Protein AF-A0A2V9N6K6-F1 (afdb_monomer)

Foldseek 3Di:
DDDDDDDPVVDDDDDDDDDDPPDDLLDPVCQLVVQVVLQVVLVVDPVSVVLVVVQCVQLVQAAQQPRDHDDPVQHWTKDFLQGVSNVGDPHSQRIHIHGPVSRVCCSVVVDHGHRPPDD

Nearest PDB structures (foldseek):
  6ghc-assembly1_A  TM=5.327E-01  e=1.918E-03  Escherichia coli K-12
  4h9d-assembly1_A  TM=5.817E-01  e=4.843E-03  Geobacter metallireducens GS-15
  4h9d-assembly1_B  TM=6.199E-01  e=2.704E-02  Geobacter metallireducens GS-15
  5x42-assembly1_A  TM=6.682E-01  e=2.102E-01  Legionella pneumophila
  4zt0-assembly2_C  TM=5.158E-01  e=8.429E-01  Streptococcus pyogenes

pLDDT: mean 92.84, std 6.92, range [49.75, 98.44]

Mean predicted aligned error: 4.77 Å

Structure (mmCIF, N/CA/C/O backbone):
data_AF-A0A2V9N6K6-F1
#
_entry.id   AF-A0A2V9N6K6-F1
#
loop_
_atom_site.group_PDB
_atom_site.id
_atom_site.type_symbol
_atom_site.label_atom_id
_atom_site.label_alt_id
_atom_site.label_comp_id
_atom_site.label_asym_id
_atom_site.label_entity_id
_atom_site.label_seq_id
_atom_site.pdbx_PDB_ins_code
_atom_site.Cartn_x
_atom_site.Cartn_y
_atom_site.Cartn_z
_atom_site.occupancy
_atom_site.B_iso_or_equiv
_atom_site.auth_seq_id
_atom_site.auth_comp_id
_atom_site.auth_asym_id
_atom_site.auth_atom_id
_atom_site.pdbx_PDB_model_num
ATOM 1 N N . ASN A 1 1 ? -6.056 -24.536 38.538 1.00 62.28 1 ASN A N 1
ATOM 2 C CA . ASN A 1 1 ? -6.255 -23.697 37.336 1.00 62.28 1 ASN A CA 1
ATOM 3 C C . ASN A 1 1 ? -7.672 -23.159 37.300 1.00 62.28 1 ASN A C 1
ATOM 5 O O . ASN A 1 1 ? -8.594 -23.955 37.216 1.00 62.28 1 ASN A O 1
ATOM 9 N N . LYS A 1 2 ? -7.855 -21.836 37.402 1.00 74.19 2 LYS A N 1
ATOM 10 C CA . LYS A 1 2 ? -9.157 -21.192 37.162 1.00 74.19 2 LYS A CA 1
ATOM 11 C C . LYS A 1 2 ? -9.310 -20.948 35.661 1.00 74.19 2 LYS A C 1
ATOM 13 O O . LYS A 1 2 ? -8.413 -20.376 35.051 1.00 74.19 2 LYS A O 1
ATOM 18 N N . VAL A 1 3 ? -10.433 -21.370 35.093 1.00 81.19 3 VAL A N 1
ATOM 19 C CA . VAL A 1 3 ? -10.814 -21.126 33.696 1.00 81.19 3 VAL A CA 1
ATOM 20 C C . VAL A 1 3 ? -12.145 -20.383 33.723 1.00 81.19 3 VAL A C 1
ATOM 22 O O . VAL A 1 3 ? -13.032 -20.749 34.491 1.00 81.19 3 VAL A O 1
ATOM 25 N N . TRP A 1 4 ? -12.270 -19.324 32.927 1.00 86.94 4 TRP A N 1
ATOM 26 C CA . TRP A 1 4 ? -13.479 -18.505 32.848 1.00 86.94 4 TRP A CA 1
ATOM 27 C C . TRP A 1 4 ? -14.194 -18.760 31.524 1.00 86.94 4 TRP A C 1
ATOM 29 O O . TRP A 1 4 ? -13.548 -18.894 30.485 1.00 86.94 4 TRP A O 1
ATOM 39 N N . LEU A 1 5 ? -15.525 -18.805 31.557 1.00 87.62 5 LEU A N 1
ATOM 40 C CA . LEU A 1 5 ? -16.341 -18.888 30.349 1.00 87.6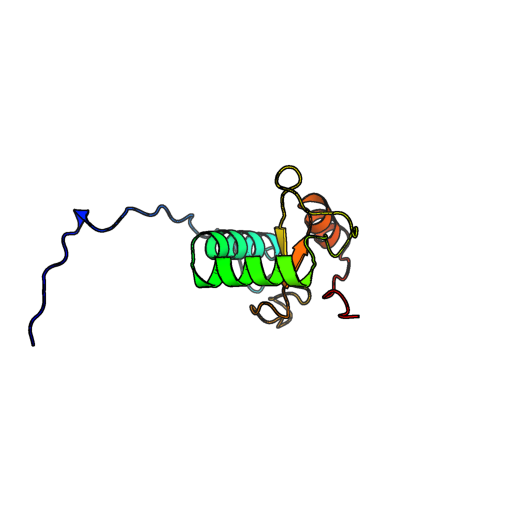2 5 LEU A CA 1
ATOM 41 C C . LEU A 1 5 ? -16.392 -17.513 29.671 1.00 87.62 5 LEU A C 1
ATOM 43 O O . LEU A 1 5 ? -16.720 -16.510 30.305 1.00 87.62 5 LEU A O 1
ATOM 47 N N . HIS A 1 6 ? -16.075 -17.470 28.377 1.00 89.94 6 HIS A N 1
ATOM 48 C CA . HIS A 1 6 ? -16.200 -16.272 27.551 1.00 89.94 6 HIS A CA 1
ATOM 49 C C . HIS A 1 6 ? -17.554 -16.280 26.837 1.00 89.94 6 HIS A C 1
ATOM 51 O O . HIS A 1 6 ? -17.881 -17.226 26.119 1.00 89.94 6 HIS A O 1
ATOM 57 N N . TYR A 1 7 ? -18.347 -15.223 27.007 1.00 93.12 7 TYR A N 1
ATOM 58 C CA . TYR A 1 7 ? -19.636 -15.120 26.332 1.00 93.12 7 TYR A CA 1
ATOM 59 C C . TYR A 1 7 ? -19.452 -14.975 24.820 1.00 93.12 7 TYR A C 1
ATOM 61 O O . TYR A 1 7 ? -18.791 -14.047 24.361 1.00 93.12 7 TYR A O 1
ATOM 69 N N . ALA A 1 8 ? -20.110 -15.833 24.035 1.00 91.44 8 ALA A N 1
ATOM 70 C CA . ALA A 1 8 ? -20.065 -15.757 22.572 1.00 91.44 8 ALA A CA 1
ATOM 71 C C . ALA A 1 8 ? -20.494 -14.374 22.038 1.00 91.44 8 ALA A C 1
ATOM 73 O O . ALA A 1 8 ? -19.883 -13.863 21.106 1.00 91.44 8 ALA A O 1
ATOM 74 N N . LYS A 1 9 ? -21.475 -13.719 22.686 1.00 94.06 9 LYS A N 1
ATOM 75 C CA . LYS A 1 9 ? -21.932 -12.359 22.329 1.00 94.06 9 LYS A CA 1
ATOM 76 C C . LYS A 1 9 ? -20.865 -11.268 22.486 1.00 94.06 9 LYS A C 1
ATOM 78 O O . LYS A 1 9 ? -21.023 -10.195 21.918 1.00 94.06 9 LYS A O 1
ATOM 83 N N . SER A 1 10 ? -19.818 -11.515 23.276 1.00 93.12 10 SER A N 1
ATOM 84 C CA . SER A 1 10 ? -18.722 -10.561 23.483 1.00 93.12 10 SER A CA 1
ATOM 85 C C . SER A 1 10 ? -17.715 -10.573 22.329 1.00 93.12 10 SER A C 1
ATOM 87 O O . SER A 1 10 ? -16.908 -9.654 22.212 1.00 93.12 10 SER A O 1
ATOM 89 N N . THR A 1 11 ? -17.753 -11.588 21.463 1.00 90.56 11 THR A N 1
ATOM 90 C CA . THR A 1 11 ? -16.925 -11.645 20.258 1.00 90.56 11 THR A CA 1
ATOM 91 C C . THR A 1 11 ? -17.606 -10.870 19.137 1.00 90.56 11 THR A C 1
ATOM 93 O O . THR A 1 11 ? -18.706 -11.215 18.707 1.00 90.56 11 THR A O 1
ATOM 96 N N . SER A 1 12 ? -16.948 -9.827 18.632 1.00 91.00 12 SER A N 1
ATOM 97 C CA . SER A 1 12 ? -17.455 -9.086 17.480 1.00 91.00 12 SER A CA 1
ATOM 98 C C . SER A 1 12 ? -17.459 -9.957 16.221 1.00 91.00 12 SER A C 1
ATOM 100 O O . SER A 1 12 ? -16.510 -10.690 15.936 1.00 91.00 12 SER A O 1
ATOM 102 N N . ILE A 1 13 ? -18.539 -9.866 15.444 1.00 90.06 13 ILE A N 1
ATOM 103 C CA . ILE A 1 13 ? -18.653 -10.574 14.168 1.00 90.06 13 ILE A CA 1
ATOM 104 C C . ILE A 1 13 ? -17.808 -9.830 13.134 1.00 90.06 13 ILE A C 1
ATOM 106 O O . ILE A 1 13 ? -18.143 -8.714 12.739 1.00 90.06 13 ILE A O 1
ATOM 110 N N . LYS A 1 14 ? -16.732 -10.465 12.664 1.00 87.44 14 LYS A N 1
ATOM 111 C CA . LYS A 1 14 ? -15.932 -9.984 11.533 1.00 87.44 14 LYS A CA 1
ATOM 112 C C . LYS A 1 14 ? -16.318 -10.740 10.267 1.00 87.44 14 LYS A C 1
ATOM 114 O O . LYS A 1 14 ? -16.385 -11.969 10.258 1.00 87.44 14 LYS A O 1
ATOM 119 N N . ARG A 1 15 ? -16.603 -10.008 9.190 1.00 88.56 15 ARG A N 1
ATOM 120 C CA . ARG A 1 15 ? -16.912 -10.589 7.878 1.00 88.56 15 ARG A CA 1
ATOM 1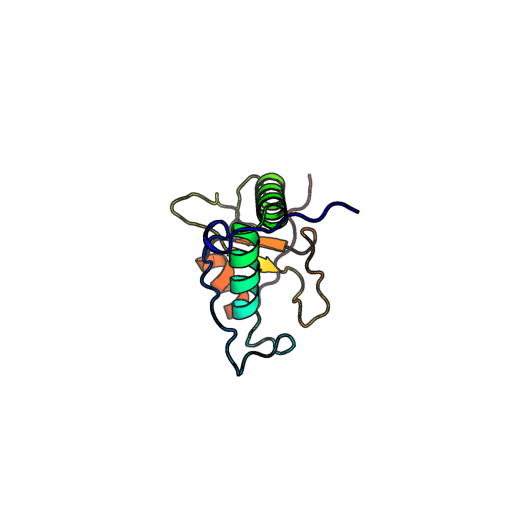21 C C . ARG A 1 15 ? -15.623 -10.676 7.074 1.00 88.56 15 ARG A C 1
ATOM 123 O O . ARG A 1 15 ? -15.097 -9.660 6.643 1.00 88.56 15 ARG A O 1
ATOM 130 N N . HIS A 1 16 ? -15.123 -11.889 6.882 1.00 87.44 16 HIS A N 1
ATOM 131 C CA . HIS A 1 16 ? -13.933 -12.125 6.073 1.00 87.44 16 HIS A CA 1
ATOM 132 C C . HIS A 1 16 ? -14.326 -12.399 4.621 1.00 87.44 16 HIS A C 1
ATOM 134 O O . HIS A 1 16 ? -15.212 -13.211 4.352 1.00 87.44 16 HIS A O 1
ATOM 140 N N . VAL A 1 17 ? -13.645 -11.744 3.681 1.00 89.62 17 VAL A N 1
ATOM 141 C CA . VAL A 1 17 ? -13.833 -12.002 2.250 1.00 89.62 17 VAL A CA 1
ATOM 142 C C . VAL A 1 17 ? -13.129 -13.308 1.880 1.00 89.62 17 VAL A C 1
ATOM 144 O O . VAL A 1 17 ? -11.911 -13.446 2.069 1.00 89.62 17 VAL A O 1
ATOM 147 N N . LYS A 1 18 ? -13.899 -14.259 1.336 1.00 93.44 18 LYS A N 1
ATOM 148 C CA . LYS A 1 18 ? -13.397 -15.560 0.873 1.00 93.44 18 LYS A CA 1
ATOM 149 C C . LYS A 1 18 ? -12.281 -15.366 -0.160 1.00 93.44 18 LYS A C 1
ATOM 151 O O . LYS A 1 18 ? -12.354 -14.473 -1.004 1.00 93.44 18 LYS A O 1
ATOM 156 N N . VAL A 1 19 ? -11.244 -16.197 -0.077 1.00 94.06 19 VAL A N 1
ATOM 157 C CA . VAL A 1 19 ? -10.192 -16.240 -1.101 1.00 94.06 19 VAL A CA 1
ATOM 158 C C . VAL A 1 19 ? -10.789 -16.789 -2.403 1.00 94.06 19 VAL A C 1
ATOM 160 O O . VAL A 1 19 ? -11.590 -17.725 -2.359 1.00 94.06 19 VAL A O 1
ATOM 163 N N . LYS A 1 20 ? -10.430 -16.196 -3.545 1.00 95.19 20 LYS A N 1
ATOM 164 C CA . LYS A 1 20 ? -10.804 -16.698 -4.875 1.00 95.19 20 LYS A CA 1
ATOM 165 C C . LYS A 1 20 ? -10.276 -18.127 -5.029 1.00 95.19 20 LYS A C 1
ATOM 167 O O . LYS A 1 20 ? -9.126 -18.379 -4.686 1.00 95.19 20 LYS A O 1
ATOM 172 N N . GLY A 1 21 ? -11.112 -19.062 -5.477 1.00 96.12 21 GLY A N 1
ATOM 173 C CA . GLY A 1 21 ? -10.748 -20.487 -5.494 1.00 96.12 21 GLY A CA 1
ATOM 174 C C . GLY A 1 21 ? -9.606 -20.791 -6.464 1.00 96.12 21 GLY A C 1
ATOM 175 O O . GLY A 1 21 ? -8.789 -21.668 -6.218 1.00 96.12 21 GLY A O 1
ATOM 176 N N . GLU A 1 22 ? -9.543 -20.010 -7.532 1.00 95.94 22 GLU A N 1
ATOM 177 C CA . GLU A 1 22 ? -8.548 -20.029 -8.591 1.00 95.94 22 GLU A CA 1
ATOM 178 C C . GLU A 1 22 ? -7.244 -19.291 -8.235 1.00 95.94 22 GLU A C 1
ATOM 180 O O . GLU A 1 22 ? -6.255 -19.438 -8.950 1.00 95.94 22 GLU A O 1
ATOM 185 N N . ALA A 1 23 ? -7.215 -18.510 -7.144 1.00 95.06 23 ALA A N 1
ATOM 186 C CA . ALA A 1 23 ? -6.058 -17.687 -6.804 1.00 95.06 23 ALA A CA 1
ATOM 187 C C . ALA A 1 23 ? -4.879 -18.520 -6.296 1.00 95.06 23 ALA A C 1
ATOM 189 O O . ALA A 1 23 ? -4.923 -19.098 -5.208 1.00 95.06 23 ALA A O 1
ATOM 190 N N . ASN A 1 24 ? -3.788 -18.501 -7.062 1.00 94.19 24 ASN A N 1
ATOM 191 C CA . ASN A 1 24 ? -2.532 -19.148 -6.713 1.00 94.19 24 ASN A CA 1
ATOM 192 C C . ASN A 1 24 ? -1.510 -18.106 -6.211 1.00 94.19 24 ASN A C 1
ATOM 194 O O . ASN A 1 24 ? -1.126 -17.225 -6.978 1.00 94.19 24 ASN A O 1
ATOM 198 N N . PRO A 1 25 ? -1.024 -18.194 -4.956 1.00 88.62 25 PRO A N 1
ATOM 199 C CA . PRO A 1 25 ? -0.046 -17.248 -4.408 1.00 88.62 25 PRO A CA 1
ATOM 200 C C . PRO A 1 25 ? 1.344 -17.328 -5.055 1.00 88.62 25 PRO A C 1
ATOM 202 O O . PRO A 1 25 ? 2.183 -16.473 -4.782 1.00 88.62 25 PRO A O 1
ATOM 205 N N . TYR A 1 26 ? 1.595 -18.342 -5.885 1.00 89.75 26 TYR A N 1
ATOM 206 C CA . TYR A 1 26 ? 2.832 -18.526 -6.647 1.00 89.75 26 TYR A CA 1
ATOM 207 C C . TYR A 1 26 ? 2.673 -18.198 -8.136 1.00 89.75 26 TYR A C 1
ATOM 209 O O . TYR A 1 26 ? 3.596 -18.417 -8.914 1.00 89.75 26 TYR A O 1
ATOM 217 N N . ASP A 1 27 ? 1.508 -17.702 -8.547 1.00 93.44 27 ASP A N 1
ATOM 218 C CA . ASP A 1 27 ? 1.259 -17.266 -9.915 1.00 93.44 27 ASP A CA 1
ATOM 219 C C . ASP A 1 27 ? 1.275 -15.726 -9.961 1.00 93.44 27 ASP A C 1
ATOM 221 O O . ASP A 1 27 ? 0.459 -15.087 -9.284 1.00 93.44 27 ASP A O 1
ATOM 225 N N . PRO A 1 28 ? 2.180 -15.107 -10.746 1.00 91.75 28 PRO A N 1
ATOM 226 C CA . PRO A 1 28 ? 2.279 -13.652 -10.862 1.00 91.75 28 PRO A CA 1
ATOM 227 C C . PRO A 1 28 ? 0.972 -12.964 -11.276 1.00 91.75 28 PRO A C 1
ATOM 229 O O . PRO A 1 28 ? 0.772 -11.793 -10.966 1.00 91.75 28 PRO A O 1
ATOM 232 N N . THR A 1 29 ? 0.056 -13.671 -11.945 1.00 93.19 29 THR A N 1
ATOM 233 C CA . THR A 1 29 ? -1.244 -13.111 -12.347 1.00 93.19 29 THR A CA 1
ATOM 234 C C . THR A 1 29 ? -2.127 -12.717 -11.158 1.00 93.19 29 THR A C 1
ATOM 236 O O . THR A 1 29 ? -2.987 -11.848 -11.307 1.00 93.19 29 THR A O 1
ATOM 239 N N . TYR A 1 30 ? -1.894 -13.292 -9.972 1.00 94.94 30 TYR A N 1
ATOM 240 C CA . TYR A 1 30 ? -2.613 -12.963 -8.736 1.00 94.94 30 TYR A CA 1
ATOM 241 C C . TYR A 1 30 ? -1.843 -12.018 -7.808 1.00 94.94 30 TYR A C 1
ATOM 243 O O . TYR A 1 30 ? -2.278 -11.797 -6.677 1.00 94.94 30 TYR A O 1
ATOM 251 N N . GLU A 1 31 ? -0.723 -11.440 -8.241 1.00 93.06 31 GLU A N 1
ATOM 252 C CA . GLU A 1 31 ? 0.096 -10.581 -7.380 1.00 93.06 31 GLU A CA 1
ATOM 253 C C . GLU A 1 31 ? -0.689 -9.383 -6.830 1.00 93.06 31 GLU A C 1
ATOM 255 O O . GLU A 1 31 ? -0.772 -9.210 -5.614 1.00 93.06 31 GLU A O 1
ATOM 260 N N . THR A 1 32 ? -1.362 -8.628 -7.701 1.00 94.69 32 THR A N 1
ATOM 261 C CA . THR A 1 32 ? -2.226 -7.503 -7.304 1.00 94.69 32 THR A CA 1
ATOM 262 C C . THR A 1 32 ? -3.335 -7.934 -6.346 1.00 94.69 32 THR A C 1
ATOM 264 O O . THR A 1 32 ? -3.639 -7.233 -5.383 1.00 94.69 32 THR A O 1
ATOM 267 N N . TYR A 1 33 ? -3.907 -9.122 -6.556 1.00 95.62 33 TYR A N 1
ATOM 268 C CA . TYR A 1 33 ? -4.939 -9.680 -5.687 1.00 95.62 33 TYR A CA 1
ATOM 269 C C . TYR A 1 33 ? -4.419 -9.981 -4.274 1.00 95.62 33 TYR A C 1
ATOM 271 O O . TYR A 1 33 ? -5.111 -9.720 -3.288 1.00 95.62 33 TYR A O 1
ATOM 279 N N . PHE A 1 34 ? -3.214 -10.536 -4.141 1.00 94.62 34 PHE A N 1
ATOM 280 C CA . PHE A 1 34 ? -2.635 -10.797 -2.822 1.00 94.62 34 PHE A CA 1
ATOM 281 C C . PHE A 1 34 ? -2.107 -9.522 -2.156 1.00 94.62 34 PHE A C 1
ATOM 283 O O . PHE A 1 34 ? -2.257 -9.393 -0.942 1.00 94.62 34 PHE A O 1
ATOM 290 N N . GLU A 1 35 ? -1.605 -8.549 -2.922 1.00 95.12 35 GLU A N 1
ATOM 291 C CA . GLU A 1 35 ? -1.274 -7.209 -2.415 1.00 95.12 35 GLU A CA 1
ATOM 292 C C . GLU A 1 35 ? -2.498 -6.517 -1.795 1.00 95.12 35 GLU A C 1
ATOM 294 O O . GLU A 1 35 ? -2.420 -6.020 -0.672 1.00 95.12 35 GLU A O 1
ATOM 299 N N . GLU A 1 36 ? -3.654 -6.562 -2.465 1.00 94.62 36 GLU A N 1
ATOM 300 C CA . GLU A 1 36 ? -4.931 -6.040 -1.950 1.00 94.62 36 GLU A CA 1
ATOM 301 C C . GLU A 1 36 ? -5.337 -6.648 -0.613 1.00 94.62 36 GLU A C 1
ATOM 303 O O . GLU A 1 36 ? -5.823 -5.966 0.294 1.00 94.62 36 GLU A O 1
ATOM 308 N N . ARG A 1 37 ? -5.166 -7.963 -0.492 1.00 94.19 37 ARG A N 1
ATOM 309 C CA . ARG A 1 37 ? -5.528 -8.686 0.725 1.00 94.19 37 ARG A CA 1
ATOM 310 C C . ARG A 1 37 ? -4.566 -8.387 1.861 1.00 94.19 37 ARG A C 1
ATOM 312 O O . ARG A 1 37 ? -5.022 -8.227 2.994 1.00 94.19 37 ARG A O 1
ATOM 319 N N . ASP A 1 38 ? -3.274 -8.308 1.564 1.00 93.38 38 ASP A N 1
ATOM 320 C CA . ASP A 1 38 ? -2.257 -7.945 2.544 1.00 93.38 38 ASP A CA 1
ATOM 321 C C . ASP A 1 38 ? -2.485 -6.499 3.024 1.00 93.38 38 ASP A C 1
ATOM 323 O O . ASP A 1 38 ? -2.463 -6.256 4.230 1.00 93.38 38 ASP A O 1
ATOM 327 N N . GLU A 1 39 ? -2.836 -5.564 2.133 1.00 93.75 39 GLU A N 1
ATOM 328 C CA . GLU A 1 39 ? -3.247 -4.195 2.478 1.00 93.75 39 GLU A CA 1
ATOM 329 C C . GLU A 1 39 ? -4.451 -4.178 3.436 1.00 93.75 39 GLU A C 1
ATOM 331 O O . GLU A 1 39 ? -4.379 -3.584 4.518 1.00 93.75 39 GLU A O 1
ATOM 336 N N . ALA A 1 40 ? -5.539 -4.872 3.086 1.00 93.44 40 ALA A N 1
ATOM 337 C CA . ALA A 1 40 ? -6.743 -4.942 3.915 1.00 93.44 40 ALA A CA 1
ATOM 338 C C . ALA A 1 40 ? -6.451 -5.552 5.297 1.00 93.44 40 ALA A C 1
ATOM 340 O O . ALA A 1 40 ? -6.841 -5.006 6.331 1.00 93.44 40 ALA A O 1
ATOM 341 N N . HIS A 1 41 ? -5.686 -6.644 5.335 1.00 92.81 41 HIS A N 1
ATOM 342 C CA . HIS A 1 41 ? -5.251 -7.261 6.585 1.00 92.81 41 HIS A CA 1
ATOM 343 C C . HIS A 1 41 ? -4.363 -6.318 7.414 1.00 92.81 41 HIS A C 1
ATOM 345 O O . HIS A 1 41 ? -4.446 -6.286 8.650 1.00 92.81 41 HIS A O 1
ATOM 351 N N . MET A 1 42 ? -3.512 -5.518 6.764 1.00 94.31 42 MET A N 1
ATOM 352 C CA . MET A 1 42 ? -2.684 -4.549 7.469 1.00 94.31 42 MET A CA 1
ATOM 353 C C . MET A 1 42 ? -3.513 -3.429 8.101 1.00 94.31 42 MET A C 1
ATOM 355 O O . MET A 1 42 ? -3.212 -3.031 9.226 1.00 94.31 42 MET A O 1
ATOM 359 N N . LEU A 1 43 ? -4.566 -2.958 7.431 1.00 92.50 43 LEU A N 1
ATOM 360 C CA . LEU A 1 43 ? -5.487 -1.949 7.967 1.00 92.50 43 LEU A CA 1
ATOM 361 C C . LEU A 1 43 ? -6.250 -2.443 9.206 1.00 92.50 43 LEU A C 1
ATOM 363 O O . LEU A 1 43 ? -6.506 -1.665 10.124 1.00 92.50 43 LEU A O 1
ATOM 367 N N . GLU A 1 44 ? -6.579 -3.734 9.265 1.00 91.75 44 GLU A N 1
ATOM 368 C CA . GLU A 1 44 ? -7.351 -4.323 10.366 1.00 91.75 44 GLU A CA 1
ATOM 369 C C . GLU A 1 44 ? -6.514 -4.699 11.598 1.00 91.75 44 GLU A C 1
ATOM 371 O O . GLU A 1 44 ? -7.062 -4.925 12.683 1.00 91.75 44 GLU A O 1
ATOM 376 N N . THR A 1 45 ? -5.190 -4.806 11.455 1.00 92.56 45 THR A N 1
ATOM 377 C CA . THR A 1 45 ? -4.310 -5.316 12.512 1.00 92.56 45 THR A CA 1
ATOM 378 C C . THR A 1 45 ? -3.399 -4.240 13.091 1.00 92.56 45 THR A C 1
ATOM 380 O O . THR A 1 45 ? -2.868 -3.370 12.402 1.00 92.56 45 THR A O 1
ATOM 383 N N . PHE A 1 46 ? -3.132 -4.323 14.397 1.00 92.06 46 PHE A N 1
ATOM 384 C CA . PHE A 1 46 ? -2.212 -3.395 15.064 1.00 92.06 46 PHE A CA 1
ATOM 385 C C . PHE A 1 46 ? -0.792 -3.448 14.473 1.00 92.06 46 PHE A C 1
ATOM 387 O O . PHE A 1 46 ? -0.160 -2.418 14.242 1.00 92.06 46 PHE A O 1
ATOM 394 N N . ARG A 1 47 ? -0.282 -4.658 14.199 1.00 92.25 47 ARG A N 1
ATOM 395 C CA . ARG A 1 47 ? 1.041 -4.829 13.578 1.00 92.25 47 ARG A CA 1
ATOM 396 C C . ARG A 1 47 ? 1.066 -4.268 12.156 1.00 92.25 47 ARG A C 1
ATOM 398 O O . ARG A 1 47 ? 2.016 -3.575 11.810 1.00 92.25 47 ARG A O 1
ATOM 405 N N . GLY A 1 48 ? 0.017 -4.509 11.372 1.00 93.75 48 GLY A N 1
ATOM 406 C CA . GLY A 1 48 ? -0.098 -3.992 10.014 1.00 93.75 48 GLY A CA 1
ATOM 407 C C . GLY A 1 48 ? -0.160 -2.470 9.949 1.00 93.75 48 GLY A C 1
ATOM 408 O O . GLY A 1 48 ? 0.647 -1.850 9.265 1.00 93.75 48 GLY A O 1
ATOM 409 N N . THR A 1 49 ? -1.028 -1.843 10.742 1.00 95.81 49 THR A N 1
ATOM 410 C CA . THR A 1 49 ? -1.121 -0.374 10.809 1.00 95.81 49 THR A CA 1
ATOM 411 C C . THR A 1 49 ? 0.187 0.274 11.270 1.00 95.81 49 THR A C 1
ATOM 413 O O . THR A 1 49 ? 0.536 1.359 10.800 1.00 95.81 49 THR A O 1
ATOM 416 N N . ARG A 1 50 ? 0.961 -0.387 12.144 1.00 96.44 50 ARG A N 1
ATOM 417 C CA . ARG A 1 50 ? 2.324 0.045 12.494 1.00 96.44 50 ARG A CA 1
ATOM 418 C C . ARG A 1 50 ? 3.271 -0.014 11.292 1.00 96.44 50 ARG A C 1
ATOM 420 O O . ARG A 1 50 ? 4.018 0.941 11.098 1.00 96.44 50 ARG A O 1
ATOM 427 N N . THR A 1 51 ? 3.223 -1.079 10.492 1.00 95.69 51 THR A N 1
ATOM 428 C CA . THR A 1 51 ? 3.995 -1.196 9.244 1.00 95.69 51 THR A CA 1
ATOM 429 C C . THR A 1 51 ? 3.631 -0.090 8.257 1.00 95.69 51 THR A C 1
ATOM 431 O O . THR A 1 51 ? 4.516 0.627 7.804 1.00 95.69 51 THR A O 1
ATOM 434 N N . LEU A 1 52 ? 2.341 0.124 7.988 1.00 96.31 52 LEU A N 1
ATOM 435 C CA . LEU A 1 52 ? 1.873 1.170 7.070 1.00 96.31 52 LEU A CA 1
ATOM 436 C C . LEU A 1 52 ? 2.329 2.567 7.507 1.00 96.31 52 LEU A C 1
ATOM 438 O O . LEU A 1 52 ? 2.820 3.354 6.701 1.00 96.31 52 LEU A O 1
ATOM 442 N N . ARG A 1 53 ? 2.235 2.859 8.809 1.00 96.44 53 ARG A N 1
ATOM 443 C CA . ARG A 1 53 ? 2.725 4.118 9.382 1.00 96.44 53 ARG A CA 1
ATOM 444 C C . ARG A 1 53 ? 4.239 4.267 9.222 1.00 96.44 53 ARG A C 1
ATOM 446 O O . ARG A 1 53 ? 4.710 5.360 8.927 1.00 96.44 53 ARG A O 1
ATOM 453 N N . HIS A 1 54 ? 4.998 3.191 9.420 1.00 95.94 54 HIS A N 1
ATOM 454 C CA . HIS A 1 54 ? 6.443 3.202 9.209 1.00 95.94 54 HIS A CA 1
ATOM 455 C C . HIS A 1 54 ? 6.795 3.525 7.750 1.00 95.94 54 HIS A C 1
ATOM 457 O O . HIS A 1 54 ? 7.577 4.446 7.524 1.00 95.94 54 HIS A O 1
ATOM 463 N N . LEU A 1 55 ? 6.152 2.857 6.785 1.00 96.44 55 LEU A N 1
ATOM 464 C CA . LEU A 1 55 ? 6.339 3.120 5.352 1.00 96.44 55 LEU A CA 1
ATOM 465 C C . LEU A 1 55 ? 6.016 4.574 4.989 1.00 96.44 55 LEU A C 1
ATOM 467 O O . LEU A 1 55 ? 6.774 5.226 4.276 1.00 96.44 55 LEU A O 1
ATOM 471 N N . TRP A 1 56 ? 4.917 5.109 5.527 1.00 96.38 56 TRP A N 1
ATOM 472 C CA . TRP A 1 56 ? 4.538 6.505 5.320 1.00 96.38 56 TRP A CA 1
ATOM 473 C C . TRP A 1 56 ? 5.636 7.478 5.757 1.00 96.38 56 TRP A C 1
ATOM 475 O O . TRP A 1 56 ? 5.991 8.387 5.006 1.00 96.38 56 TRP A O 1
ATOM 485 N N . TYR A 1 57 ? 6.173 7.304 6.968 1.00 95.81 57 TYR A N 1
ATOM 486 C CA . TYR A 1 57 ? 7.218 8.185 7.490 1.00 95.81 57 TYR A CA 1
ATOM 487 C C . TYR A 1 57 ? 8.541 8.028 6.745 1.00 95.81 57 TYR A C 1
ATOM 489 O O . TYR A 1 57 ? 9.166 9.037 6.424 1.00 95.81 57 TYR A O 1
ATOM 497 N N . GLU A 1 58 ? 8.938 6.795 6.427 1.00 95.44 58 GLU A N 1
ATOM 498 C CA . GLU A 1 58 ? 10.133 6.504 5.628 1.00 95.44 58 GLU A CA 1
ATOM 499 C C . GLU A 1 58 ? 10.0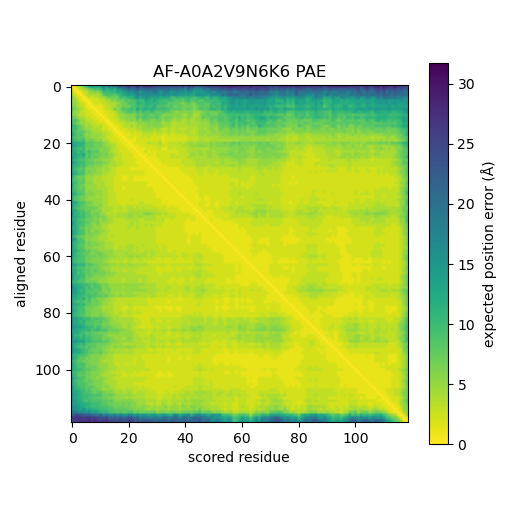75 7.215 4.267 1.00 95.44 58 GLU A C 1
ATOM 501 O O . GLU A 1 58 ? 11.038 7.847 3.840 1.00 95.44 58 GLU A O 1
ATOM 506 N N . GLN A 1 59 ? 8.905 7.202 3.627 1.00 96.25 59 GLN A N 1
ATOM 507 C CA . GLN A 1 59 ? 8.659 7.872 2.351 1.00 96.25 59 GLN A CA 1
ATOM 508 C C . GLN A 1 59 ? 8.346 9.367 2.476 1.00 96.25 59 GLN A C 1
ATOM 510 O O . GLN A 1 59 ? 8.083 10.026 1.470 1.00 96.25 59 GLN A O 1
ATOM 515 N N . ARG A 1 60 ? 8.311 9.914 3.698 1.00 95.94 60 ARG A N 1
ATOM 516 C CA . ARG A 1 60 ? 7.881 11.294 3.990 1.00 95.94 60 ARG A CA 1
ATOM 517 C C . ARG A 1 60 ? 6.498 11.630 3.401 1.00 95.94 60 ARG A C 1
ATOM 519 O O . ARG A 1 60 ? 6.221 12.781 3.073 1.00 95.94 60 ARG A O 1
ATOM 526 N N . GLY A 1 61 ? 5.634 10.623 3.256 1.00 96.12 61 GLY A N 1
ATOM 527 C CA . GLY A 1 61 ? 4.312 10.741 2.640 1.00 96.12 61 GLY A CA 1
ATOM 528 C C . GLY A 1 61 ? 4.319 10.941 1.120 1.00 96.12 61 GLY A C 1
ATOM 529 O O . GLY A 1 61 ? 3.317 11.400 0.581 1.00 96.12 61 GLY A O 1
ATOM 530 N N . PHE A 1 62 ? 5.412 10.635 0.417 1.00 97.38 62 PHE A N 1
ATOM 531 C CA . PHE A 1 62 ? 5.489 10.713 -1.045 1.00 97.38 62 PHE A CA 1
ATOM 532 C C . PHE A 1 62 ? 5.360 9.334 -1.695 1.00 97.38 62 PHE A C 1
ATOM 534 O O . PHE A 1 62 ? 5.860 8.333 -1.183 1.00 97.38 62 PHE A O 1
ATOM 541 N N . CYS A 1 63 ? 4.715 9.285 -2.856 1.00 97.44 63 CYS A N 1
ATOM 542 C CA . CYS A 1 63 ? 4.715 8.108 -3.717 1.00 97.44 63 CYS A CA 1
ATOM 543 C C . CYS A 1 63 ? 6.123 7.898 -4.290 1.00 97.44 63 CYS A C 1
ATOM 545 O O . CYS A 1 63 ? 6.721 8.831 -4.827 1.00 97.44 63 CYS A O 1
ATOM 547 N N . THR A 1 64 ? 6.659 6.680 -4.204 1.00 95.88 64 THR A N 1
ATOM 548 C CA . THR A 1 64 ? 8.029 6.387 -4.667 1.00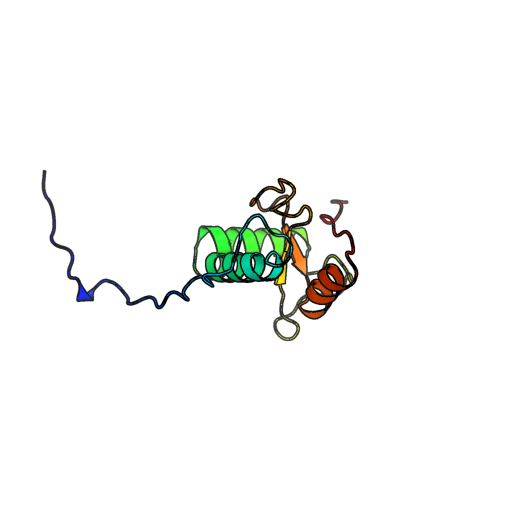 95.88 64 THR A CA 1
ATOM 549 C C . THR A 1 64 ? 8.169 6.345 -6.187 1.00 95.88 64 THR A C 1
ATOM 551 O O . THR A 1 64 ? 9.292 6.392 -6.676 1.00 95.88 64 THR A O 1
ATOM 554 N N . LEU A 1 65 ? 7.058 6.299 -6.935 1.00 96.38 65 LEU A N 1
ATOM 555 C CA . LEU A 1 65 ? 7.074 6.285 -8.400 1.00 96.38 65 LEU A CA 1
ATOM 556 C C . LEU A 1 65 ? 6.986 7.685 -9.023 1.00 96.38 65 LEU A C 1
ATOM 558 O O . LEU A 1 65 ? 7.708 7.985 -9.965 1.00 96.38 65 LEU A O 1
ATOM 562 N N . CYS A 1 66 ? 6.055 8.525 -8.564 1.00 96.38 66 CYS A N 1
ATOM 563 C CA . CYS A 1 66 ? 5.827 9.857 -9.144 1.00 96.38 66 CYS A CA 1
ATOM 564 C C . CYS A 1 66 ? 6.379 10.999 -8.283 1.00 96.38 66 CYS A C 1
ATOM 566 O O . CYS A 1 66 ? 6.347 12.148 -8.712 1.00 96.38 66 CYS A O 1
ATOM 568 N N . HIS A 1 67 ? 6.860 10.698 -7.072 1.00 95.75 67 HIS A N 1
ATOM 569 C CA . HIS A 1 67 ? 7.433 11.659 -6.127 1.00 95.75 67 HIS A CA 1
ATOM 570 C C . HIS A 1 67 ? 6.493 12.802 -5.716 1.00 95.75 67 HIS A C 1
ATOM 572 O O . HIS A 1 67 ? 6.945 13.838 -5.232 1.00 95.75 67 HIS A O 1
ATOM 578 N N . THR A 1 68 ? 5.177 12.616 -5.849 1.00 97.44 68 THR A N 1
ATOM 579 C CA . THR A 1 68 ? 4.170 13.554 -5.337 1.00 97.44 68 THR A CA 1
ATOM 580 C C . THR A 1 68 ? 3.561 13.050 -4.030 1.00 97.44 68 THR A C 1
ATOM 582 O O . THR A 1 68 ? 3.661 11.868 -3.683 1.00 97.44 68 THR A O 1
ATOM 585 N N . LYS A 1 69 ? 2.968 13.967 -3.254 1.00 97.81 69 LYS A N 1
ATOM 586 C CA . LYS A 1 69 ? 2.396 13.642 -1.944 1.00 97.81 69 LYS A CA 1
ATOM 587 C C . LYS A 1 69 ? 1.227 12.673 -2.088 1.00 97.81 69 LYS A C 1
ATOM 589 O O . LYS A 1 69 ? 0.318 12.871 -2.892 1.00 97.81 69 LYS A O 1
ATOM 594 N N . ILE A 1 70 ? 1.224 11.663 -1.237 1.00 98.19 70 ILE A N 1
ATOM 595 C CA . ILE A 1 70 ? 0.055 10.852 -0.953 1.00 98.19 70 ILE A CA 1
ATOM 596 C C . ILE A 1 70 ? -0.839 11.670 -0.020 1.00 98.19 70 ILE A C 1
ATOM 598 O O . ILE A 1 70 ? -0.378 12.283 0.942 1.00 98.19 70 ILE A O 1
ATOM 602 N N . THR A 1 71 ? -2.131 11.723 -0.319 1.00 97.12 71 THR A N 1
ATOM 603 C CA . THR A 1 71 ? -3.122 12.455 0.473 1.00 97.12 71 THR A CA 1
ATOM 604 C C . THR A 1 71 ? -4.337 11.577 0.732 1.00 97.12 71 THR A C 1
ATOM 606 O O . THR A 1 71 ? -4.495 10.515 0.135 1.00 97.12 71 THR A O 1
ATOM 609 N N . ARG A 1 72 ? -5.244 12.041 1.599 1.00 95.38 72 ARG A N 1
ATOM 610 C CA . ARG A 1 72 ? -6.528 11.361 1.824 1.00 95.38 72 ARG A CA 1
ATOM 611 C C . ARG A 1 72 ? -7.398 11.295 0.564 1.00 95.38 72 ARG A C 1
ATOM 613 O O . ARG A 1 72 ? -8.203 10.383 0.468 1.00 95.38 72 ARG A O 1
ATOM 620 N N . LEU A 1 73 ? -7.243 12.252 -0.357 1.00 96.75 73 LEU A N 1
ATOM 621 C CA . LEU A 1 73 ? -7.995 12.297 -1.614 1.00 96.75 73 LEU A CA 1
ATOM 622 C C . LEU A 1 73 ? -7.426 11.326 -2.647 1.00 96.75 73 LEU A C 1
ATOM 624 O O . LEU A 1 73 ? -8.182 10.624 -3.301 1.00 96.75 73 LEU A O 1
ATOM 628 N N . THR A 1 74 ? -6.100 11.276 -2.780 1.00 96.56 74 THR A N 1
ATOM 629 C CA . THR A 1 74 ? -5.444 10.414 -3.776 1.00 96.56 74 THR A CA 1
ATOM 630 C C . THR A 1 74 ? -5.347 8.960 -3.322 1.00 96.56 74 THR A C 1
ATOM 632 O O . THR A 1 74 ? -5.169 8.075 -4.146 1.00 96.56 74 THR A O 1
ATOM 635 N N . GLY A 1 75 ? -5.409 8.707 -2.012 1.00 95.75 75 GLY A N 1
ATOM 636 C CA . GLY A 1 75 ? -5.256 7.365 -1.460 1.00 95.75 75 GLY A CA 1
ATOM 637 C C . GLY A 1 75 ? -3.876 6.768 -1.732 1.00 95.75 75 GLY A C 1
ATOM 638 O O . GLY A 1 75 ? -2.967 7.440 -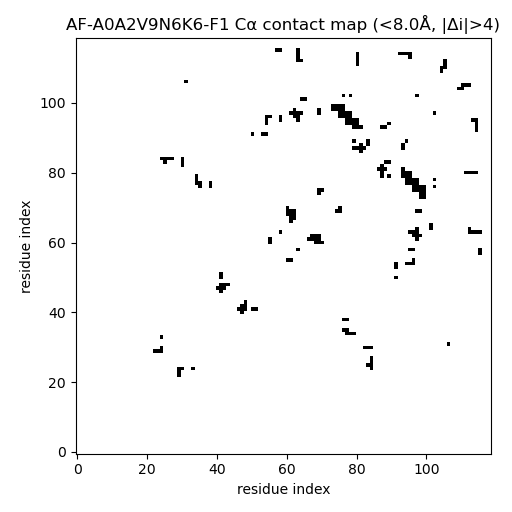2.227 1.00 95.75 75 GLY A O 1
ATOM 639 N N . TRP A 1 76 ? -3.716 5.502 -1.362 1.00 97.12 76 TRP A N 1
ATOM 640 C CA . TRP A 1 76 ? -2.484 4.749 -1.554 1.00 97.12 76 TRP A CA 1
ATOM 641 C C . TRP A 1 76 ? -2.764 3.257 -1.714 1.00 97.12 76 TRP A C 1
ATOM 643 O O . TRP A 1 76 ? -3.849 2.789 -1.387 1.00 97.12 76 TRP A O 1
ATOM 653 N N . ARG A 1 77 ? -1.757 2.537 -2.206 1.00 97.50 77 ARG A N 1
ATOM 654 C CA . ARG A 1 77 ? -1.699 1.085 -2.369 1.00 97.50 77 ARG A CA 1
ATOM 655 C C . ARG A 1 77 ? -0.355 0.566 -1.892 1.00 97.50 77 ARG A C 1
ATOM 657 O O . ARG A 1 77 ? 0.664 1.235 -2.088 1.00 97.50 77 ARG A O 1
ATOM 664 N N . LEU A 1 78 ? -0.357 -0.603 -1.261 1.00 96.44 78 LEU A N 1
ATOM 665 C CA . LEU A 1 78 ? 0.870 -1.305 -0.894 1.00 96.44 78 LEU A CA 1
ATOM 666 C C . LEU A 1 78 ? 1.450 -2.000 -2.133 1.00 96.44 78 LEU A C 1
ATOM 668 O O . LEU A 1 78 ? 0.717 -2.652 -2.869 1.00 96.44 78 LEU A O 1
ATOM 672 N N . HIS A 1 79 ? 2.758 -1.891 -2.340 1.00 97.31 79 HIS A N 1
ATOM 673 C CA . HIS A 1 79 ? 3.470 -2.604 -3.397 1.00 97.31 79 HIS A CA 1
ATOM 674 C C . HIS A 1 79 ? 4.706 -3.316 -2.851 1.00 97.31 79 HIS A C 1
ATOM 676 O O . HIS A 1 79 ? 5.436 -2.729 -2.045 1.00 97.31 79 HIS A O 1
ATOM 682 N N . TYR A 1 80 ? 4.969 -4.537 -3.316 1.00 96.19 80 TYR A N 1
ATOM 683 C CA . TYR A 1 80 ? 6.217 -5.251 -3.042 1.00 96.19 80 TYR A CA 1
ATOM 684 C C . TYR A 1 80 ? 7.286 -4.943 -4.101 1.00 96.19 80 TYR A C 1
ATOM 686 O O . TYR A 1 80 ? 7.118 -5.278 -5.266 1.00 96.19 80 TYR A O 1
ATOM 694 N N . CYS A 1 81 ? 8.420 -4.361 -3.692 1.00 95.62 81 CYS A N 1
ATOM 695 C CA . CYS A 1 81 ? 9.527 -4.013 -4.597 1.00 95.62 81 CYS A CA 1
ATOM 696 C C . CYS A 1 81 ? 10.108 -5.246 -5.308 1.00 95.62 81 CYS A C 1
ATOM 698 O O . CYS A 1 81 ? 10.426 -5.212 -6.494 1.00 95.62 81 CYS A O 1
ATOM 700 N N . VAL A 1 82 ? 10.263 -6.340 -4.561 1.00 94.56 82 VAL A N 1
ATOM 701 C CA . VAL A 1 82 ? 10.530 -7.678 -5.087 1.00 94.56 82 VAL A CA 1
ATOM 702 C C . VAL A 1 82 ? 9.260 -8.491 -4.918 1.00 94.56 82 VAL A C 1
ATOM 704 O O . VAL A 1 82 ? 8.785 -8.656 -3.791 1.00 94.56 82 VAL A O 1
ATOM 707 N N . SER A 1 83 ? 8.747 -9.021 -6.027 1.00 91.31 83 SER A N 1
ATOM 708 C CA . SER A 1 83 ? 7.562 -9.874 -6.040 1.00 91.31 83 SER A CA 1
ATOM 709 C C . SER A 1 83 ? 7.652 -10.988 -5.001 1.00 91.31 83 SER A C 1
ATOM 711 O O . SER A 1 83 ? 8.686 -11.649 -4.856 1.00 91.31 83 SER A O 1
ATOM 713 N N . ARG A 1 84 ? 6.537 -11.253 -4.317 1.00 91.38 84 ARG A N 1
ATOM 714 C CA . ARG A 1 84 ? 6.433 -12.378 -3.380 1.00 91.38 84 ARG A CA 1
ATOM 715 C C . ARG A 1 84 ? 6.640 -13.729 -4.061 1.00 91.38 84 ARG A C 1
ATOM 717 O O . ARG A 1 84 ? 7.220 -14.627 -3.455 1.00 91.38 84 ARG A O 1
ATOM 724 N N . VAL A 1 85 ? 6.205 -13.855 -5.314 1.00 90.06 85 VAL A N 1
ATOM 725 C CA . VAL A 1 85 ? 6.401 -15.064 -6.128 1.00 90.06 85 VAL A CA 1
ATOM 726 C C . VAL A 1 85 ? 7.889 -15.288 -6.409 1.00 90.06 85 VAL A C 1
ATOM 728 O O . VAL A 1 85 ? 8.360 -16.419 -6.417 1.00 90.06 85 VAL A O 1
ATOM 731 N N . MET A 1 86 ? 8.650 -14.201 -6.549 1.00 90.25 86 MET A N 1
ATOM 732 C CA . MET A 1 86 ? 10.094 -14.217 -6.801 1.00 90.25 86 MET A CA 1
ATOM 733 C C . MET A 1 86 ? 10.939 -14.258 -5.515 1.00 90.25 86 MET A C 1
ATOM 735 O O . MET A 1 86 ? 12.123 -13.931 -5.541 1.00 90.25 86 MET A O 1
ATOM 739 N N . GLY A 1 87 ? 10.349 -14.641 -4.377 1.00 90.06 87 GLY A N 1
ATOM 740 C CA . GLY A 1 87 ? 11.057 -14.757 -3.097 1.00 90.06 87 GLY A CA 1
ATOM 741 C C . GLY A 1 87 ? 11.213 -13.443 -2.326 1.00 90.06 87 GLY A C 1
ATOM 742 O O . GLY A 1 87 ? 11.973 -13.380 -1.360 1.00 90.06 87 GLY A O 1
ATOM 743 N N . GLY A 1 88 ? 10.492 -12.390 -2.717 1.00 92.56 88 GLY A N 1
ATOM 744 C CA . GLY A 1 88 ? 10.444 -11.136 -1.975 1.00 92.56 88 GLY A CA 1
ATOM 745 C C . GLY A 1 88 ? 9.896 -11.319 -0.559 1.00 92.56 88 GLY A C 1
ATOM 746 O O . GLY A 1 88 ? 8.911 -12.025 -0.330 1.00 92.56 88 GLY A O 1
ATOM 747 N N . SER A 1 89 ? 10.524 -10.661 0.418 1.00 92.88 89 SER A N 1
ATOM 748 C CA . SER A 1 89 ? 10.072 -10.740 1.810 1.00 92.88 89 SER A CA 1
ATOM 749 C C . SER A 1 89 ? 8.708 -10.061 1.995 1.00 92.88 89 SER A C 1
ATOM 751 O O . SER A 1 89 ? 8.426 -9.045 1.361 1.00 92.88 89 SER A O 1
ATOM 753 N N . ALA A 1 90 ? 7.897 -10.552 2.933 1.00 88.62 90 ALA A N 1
ATOM 754 C CA . ALA A 1 90 ? 6.654 -9.886 3.342 1.00 88.62 90 ALA A CA 1
ATOM 755 C C . ALA A 1 90 ? 6.884 -8.715 4.328 1.00 88.62 90 ALA A C 1
ATOM 757 O O . ALA A 1 90 ? 5.935 -8.171 4.893 1.00 88.62 90 ALA A O 1
ATOM 758 N N . GLY A 1 91 ? 8.148 -8.375 4.603 1.00 91.06 91 GLY A N 1
ATOM 759 C CA . GLY A 1 91 ? 8.534 -7.358 5.574 1.00 91.06 91 GLY A CA 1
ATOM 760 C C . GLY A 1 91 ? 8.494 -5.945 5.002 1.00 91.06 91 GLY A C 1
ATOM 761 O O . GLY A 1 91 ? 8.607 -5.737 3.797 1.00 91.06 91 GLY A O 1
ATOM 762 N N . ALA A 1 92 ? 8.421 -4.956 5.898 1.00 92.69 92 ALA A N 1
ATOM 763 C CA . ALA A 1 92 ? 8.368 -3.543 5.530 1.00 92.69 92 ALA A CA 1
ATOM 764 C C . ALA A 1 92 ? 9.538 -3.104 4.636 1.00 92.69 92 ALA A C 1
ATOM 766 O O . ALA A 1 92 ? 9.366 -2.215 3.815 1.00 92.69 92 ALA A O 1
ATOM 767 N N . THR A 1 93 ? 10.710 -3.732 4.756 1.00 92.94 93 THR A N 1
ATOM 768 C CA . THR A 1 93 ? 11.903 -3.450 3.940 1.00 92.94 93 THR A CA 1
ATOM 769 C C . THR A 1 93 ? 11.696 -3.710 2.446 1.00 92.94 93 THR A C 1
ATOM 771 O O . THR A 1 93 ? 12.379 -3.098 1.631 1.00 92.94 93 THR A O 1
ATOM 774 N N . ASN A 1 94 ? 10.732 -4.556 2.080 1.00 95.50 94 ASN A N 1
ATOM 775 C CA . ASN A 1 94 ? 10.385 -4.881 0.697 1.00 95.50 94 ASN A CA 1
ATOM 776 C C . ASN A 1 94 ? 9.082 -4.208 0.230 1.00 95.50 94 ASN A C 1
ATOM 778 O O . ASN A 1 94 ? 8.581 -4.532 -0.839 1.00 95.50 94 ASN A O 1
ATOM 782 N N . CYS A 1 95 ? 8.504 -3.296 1.014 1.00 95.62 95 CYS A N 1
ATOM 783 C CA . CYS A 1 95 ? 7.225 -2.670 0.680 1.00 95.62 95 CYS A CA 1
ATOM 784 C C . CYS A 1 95 ? 7.361 -1.166 0.446 1.00 95.62 95 CYS A C 1
ATOM 786 O O . CYS A 1 95 ? 8.153 -0.500 1.111 1.00 95.62 95 CYS A O 1
ATOM 788 N N . VAL A 1 96 ? 6.523 -0.608 -0.421 1.00 97.12 96 VAL A N 1
ATOM 789 C CA . VAL A 1 96 ? 6.342 0.841 -0.589 1.00 97.12 96 VAL A CA 1
ATOM 790 C C . VAL A 1 96 ? 4.862 1.190 -0.726 1.00 97.12 96 V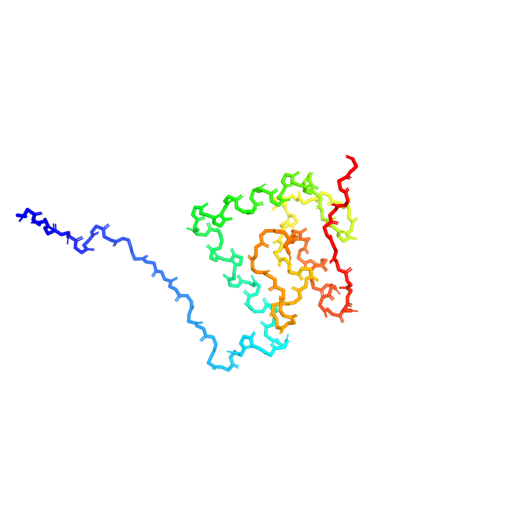AL A C 1
ATOM 792 O O . VAL A 1 96 ? 4.042 0.346 -1.078 1.00 97.12 96 VAL A O 1
ATOM 795 N N . LEU A 1 97 ? 4.525 2.446 -0.444 1.00 97.50 97 LEU A N 1
ATOM 796 C CA . LEU A 1 97 ? 3.220 3.037 -0.712 1.00 97.50 97 LEU A CA 1
ATOM 797 C C . LEU A 1 97 ? 3.270 3.802 -2.036 1.00 97.50 97 LEU A C 1
ATOM 799 O O . LEU A 1 97 ? 4.118 4.680 -2.222 1.00 97.50 97 LEU A O 1
ATOM 803 N N . LEU A 1 98 ? 2.335 3.498 -2.926 1.00 98.25 98 LEU A N 1
ATOM 804 C CA . LEU A 1 98 ? 2.144 4.171 -4.209 1.00 98.25 98 LEU A CA 1
ATOM 805 C C . LEU A 1 98 ? 0.742 4.770 -4.276 1.00 98.25 98 LEU A C 1
ATOM 807 O O . LEU A 1 98 ? -0.153 4.303 -3.582 1.00 98.25 98 LEU A O 1
ATOM 811 N N . HIS A 1 99 ? 0.515 5.765 -5.134 1.00 98.44 99 HIS A N 1
ATOM 812 C CA . HIS A 1 99 ? -0.860 6.092 -5.537 1.00 98.44 99 HIS A CA 1
ATOM 813 C C . HIS A 1 99 ? -1.499 4.901 -6.264 1.00 98.44 99 HIS A C 1
ATOM 815 O O . HIS A 1 99 ? -0.761 4.167 -6.929 1.00 98.44 99 HIS A O 1
ATOM 821 N N . PRO A 1 100 ? -2.831 4.730 -6.210 1.00 97.94 100 PRO A N 1
ATOM 822 C CA . PRO A 1 100 ? -3.518 3.673 -6.948 1.00 97.94 100 PRO A CA 1
ATOM 823 C C . PRO A 1 100 ? -3.151 3.620 -8.434 1.00 97.94 100 PRO A C 1
ATOM 825 O O . PRO A 1 100 ? -2.759 2.577 -8.943 1.00 97.94 100 PRO A O 1
ATOM 828 N N . GLU A 1 101 ? -3.121 4.765 -9.110 1.00 97.94 101 GLU A N 1
ATOM 829 C CA . GLU A 1 101 ? -2.801 4.836 -10.537 1.00 97.94 101 GLU A CA 1
ATO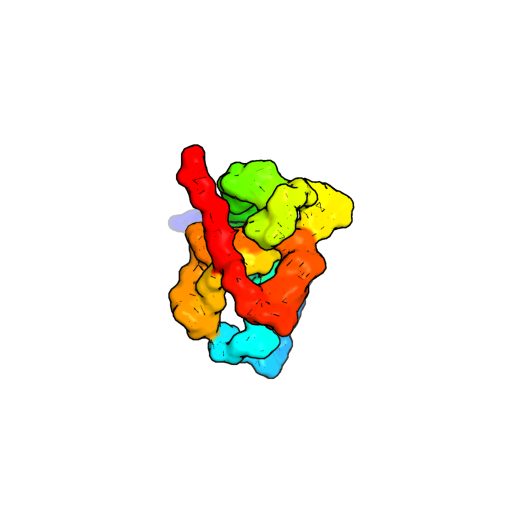M 830 C C . GLU A 1 101 ? -1.317 4.544 -10.809 1.00 97.94 101 GLU A C 1
ATOM 832 O O . GLU A 1 101 ? -0.946 4.019 -11.861 1.00 97.94 101 GLU A O 1
ATOM 837 N N . CYS A 1 102 ? -0.442 4.885 -9.858 1.00 98.12 102 CYS A N 1
ATOM 838 C CA . CYS A 1 102 ? 0.980 4.562 -9.936 1.00 98.12 102 CYS A CA 1
ATOM 839 C C . CYS A 1 102 ? 1.218 3.060 -9.760 1.00 98.12 102 CYS A C 1
ATOM 841 O O . CYS A 1 102 ? 2.028 2.491 -10.487 1.00 98.12 102 CYS A O 1
ATOM 843 N N . HIS A 1 103 ? 0.504 2.432 -8.827 1.00 97.94 103 HI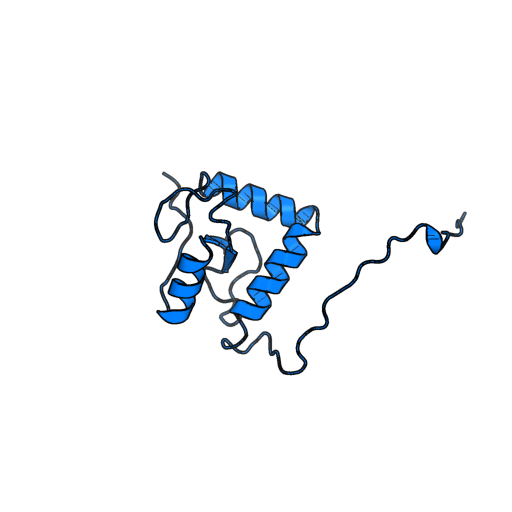S A N 1
ATOM 844 C CA . HIS A 1 103 ? 0.522 0.988 -8.600 1.00 97.94 103 HIS A CA 1
ATOM 845 C C . HIS A 1 103 ? 0.047 0.225 -9.843 1.00 97.94 103 HIS A C 1
ATOM 847 O O . HIS A 1 103 ? 0.778 -0.618 -10.362 1.00 97.94 103 HIS A O 1
ATOM 853 N N . ASP A 1 104 ? -1.086 0.627 -10.423 1.00 97.12 104 ASP A N 1
ATOM 854 C CA . ASP A 1 104 ? -1.591 0.050 -11.673 1.00 97.12 104 ASP A CA 1
ATOM 855 C C . ASP A 1 104 ? -0.589 0.197 -12.823 1.00 97.12 104 ASP A C 1
ATOM 857 O O . ASP A 1 104 ? -0.413 -0.713 -13.639 1.00 97.12 104 ASP A O 1
ATOM 861 N N . ARG A 1 105 ? 0.081 1.355 -12.915 1.00 97.81 105 ARG A N 1
ATOM 862 C CA . ARG A 1 105 ? 1.099 1.607 -13.940 1.00 97.81 105 ARG A CA 1
ATOM 863 C C . ARG A 1 105 ? 2.305 0.687 -13.775 1.00 97.81 105 ARG A C 1
ATOM 865 O O . ARG A 1 105 ? 2.804 0.193 -14.783 1.00 97.81 105 ARG A O 1
ATOM 872 N N . VAL A 1 106 ? 2.744 0.439 -12.541 1.00 97.12 106 VAL A N 1
ATOM 873 C CA . VAL A 1 106 ? 3.843 -0.489 -12.236 1.00 97.12 106 VAL A CA 1
ATOM 874 C C . VAL A 1 106 ? 3.523 -1.885 -12.744 1.00 97.12 106 VAL A C 1
ATOM 876 O O . VAL A 1 106 ? 4.311 -2.432 -13.510 1.00 97.12 106 VAL A O 1
ATOM 879 N N . HIS A 1 107 ? 2.345 -2.413 -12.419 1.00 94.88 107 HIS A N 1
ATOM 880 C CA . HIS A 1 107 ? 1.935 -3.751 -12.851 1.00 94.88 107 HIS A CA 1
ATOM 881 C C . HIS A 1 107 ? 1.712 -3.847 -14.361 1.00 94.88 107 HIS A C 1
ATOM 883 O O . HIS A 1 107 ? 2.160 -4.793 -15.008 1.00 94.88 107 HIS A O 1
ATOM 889 N N . ARG A 1 108 ? 1.088 -2.829 -14.963 1.00 95.44 108 ARG A N 1
ATOM 890 C CA . ARG A 1 108 ? 0.809 -2.799 -16.407 1.00 95.44 108 ARG A CA 1
ATOM 891 C C . ARG A 1 108 ? 2.074 -2.703 -17.257 1.00 95.44 108 ARG A C 1
ATOM 893 O O . ARG A 1 108 ? 2.144 -3.318 -18.315 1.00 95.44 108 ARG A O 1
ATOM 900 N N . GLN A 1 109 ? 3.043 -1.901 -16.824 1.00 96.31 109 GLN A N 1
ATOM 901 C CA . GLN A 1 109 ? 4.269 -1.620 -17.579 1.00 96.31 109 GLN A CA 1
ATOM 902 C C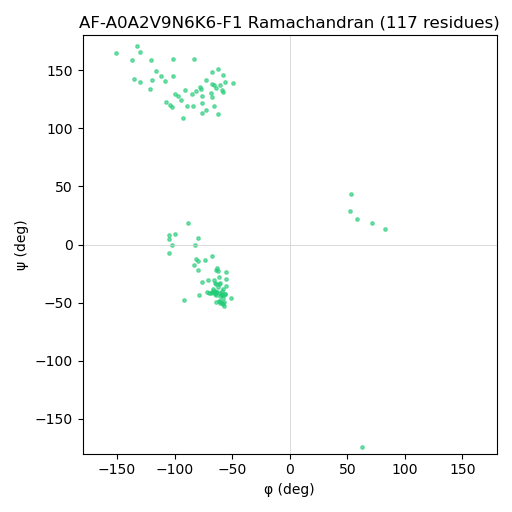 . GLN A 1 109 ? 5.485 -2.399 -17.058 1.00 96.31 109 GLN A C 1
ATOM 904 O O . GLN A 1 109 ? 6.568 -2.265 -17.620 1.00 96.31 109 GLN A O 1
ATOM 909 N N . ARG A 1 110 ? 5.314 -3.213 -16.008 1.00 92.56 110 ARG A N 1
ATOM 910 C CA . ARG A 1 110 ? 6.381 -3.964 -15.324 1.00 92.56 110 ARG A CA 1
ATOM 911 C C . ARG A 1 110 ? 7.541 -3.067 -14.884 1.00 92.56 110 ARG A C 1
ATOM 913 O O . ARG A 1 110 ? 8.711 -3.396 -15.077 1.00 92.56 110 ARG A O 1
ATOM 920 N N . LEU A 1 111 ? 7.213 -1.903 -14.325 1.00 95.25 111 LEU A N 1
ATOM 921 C CA . LEU A 1 111 ? 8.222 -0.965 -13.832 1.00 95.25 111 LEU A CA 1
ATOM 922 C C . LEU A 1 111 ? 8.854 -1.506 -12.550 1.00 95.25 111 LEU A C 1
ATOM 924 O O . LEU A 1 111 ? 8.164 -2.043 -11.692 1.00 95.25 111 LEU A O 1
ATOM 928 N N . SER A 1 112 ? 10.161 -1.314 -12.385 1.00 93.38 112 SER A N 1
ATOM 929 C CA . SER A 1 112 ? 10.812 -1.590 -11.105 1.00 93.38 112 SER A CA 1
ATOM 930 C C . SER A 1 112 ? 10.613 -0.412 -10.156 1.00 93.38 112 SER A C 1
ATOM 932 O O . SER A 1 112 ? 10.845 0.741 -10.528 1.00 93.38 112 SER A O 1
ATOM 934 N N . VAL A 1 113 ? 10.211 -0.704 -8.920 1.00 94.19 113 VAL A N 1
ATOM 935 C CA . VAL A 1 113 ? 10.124 0.273 -7.834 1.00 94.19 113 VAL A CA 1
ATOM 936 C C . VAL A 1 113 ? 11.048 -0.162 -6.708 1.00 94.19 113 VAL A C 1
ATOM 938 O O . VAL A 1 113 ? 11.176 -1.344 -6.404 1.00 94.19 113 VAL A O 1
ATOM 941 N N . SER A 1 114 ? 11.713 0.806 -6.084 1.00 93.19 114 SER A N 1
ATOM 942 C CA . SER A 1 114 ? 12.622 0.564 -4.969 1.00 93.19 114 SER A CA 1
ATOM 943 C C . SER A 1 114 ? 12.312 1.487 -3.796 1.00 93.19 114 SER A C 1
ATOM 945 O O . SER A 1 114 ? 11.566 2.465 -3.914 1.00 93.19 114 SER A O 1
ATOM 947 N N . LYS A 1 115 ? 12.880 1.149 -2.637 1.00 91.56 115 LYS A N 1
ATOM 948 C CA . LYS A 1 115 ? 12.843 2.002 -1.451 1.00 91.56 115 LYS A CA 1
ATOM 949 C C . LYS A 1 115 ? 13.469 3.368 -1.751 1.00 91.56 115 LYS A C 1
ATOM 951 O O . LYS A 1 115 ? 14.448 3.430 -2.498 1.00 91.56 115 LYS A O 1
ATOM 956 N N . PRO A 1 116 ? 12.961 4.459 -1.149 1.00 87.81 116 PRO A N 1
ATOM 957 C CA . PRO A 1 116 ? 13.643 5.740 -1.235 1.00 87.81 116 PRO A CA 1
ATOM 958 C C . PRO A 1 116 ? 15.055 5.590 -0.656 1.00 87.81 116 PRO A C 1
ATOM 960 O O . PRO A 1 116 ? 15.236 5.012 0.416 1.00 87.81 116 PRO A O 1
ATOM 963 N N . ARG A 1 117 ? 16.070 6.096 -1.364 1.00 75.31 117 ARG A N 1
ATOM 964 C CA . ARG A 1 117 ? 17.423 6.172 -0.803 1.00 75.31 117 ARG A CA 1
ATOM 965 C C . ARG A 1 117 ? 17.380 7.157 0.360 1.00 75.31 117 ARG A C 1
ATOM 967 O O . ARG A 1 117 ? 17.020 8.316 0.162 1.00 75.31 117 ARG A O 1
ATOM 974 N N . LEU A 1 118 ? 17.703 6.683 1.560 1.00 61.25 118 LEU A N 1
ATOM 975 C CA . LEU A 1 118 ? 17.928 7.558 2.704 1.00 61.25 118 LEU A CA 1
ATOM 976 C C . LEU A 1 118 ? 19.136 8.441 2.355 1.00 61.25 118 LEU A C 1
ATOM 978 O O . LEU A 1 118 ? 20.232 7.917 2.159 1.00 61.25 118 LEU A O 1
ATOM 982 N N . LEU A 1 119 ? 18.893 9.742 2.179 1.00 49.75 119 LEU A N 1
ATOM 983 C CA . LEU A 1 119 ? 19.930 10.777 2.171 1.00 49.75 119 LEU A CA 1
ATOM 984 C C . LEU A 1 119 ? 20.286 11.129 3.613 1.00 49.75 119 LEU A C 1
ATOM 986 O O . LEU A 1 119 ? 19.325 11.291 4.406 1.00 49.75 119 LEU A O 1
#

Solvent-accessible surface area (backbone atoms only — not comparable to full-atom values): 7425 Å² total; per-residue (Å²): 135,92,81,79,90,76,61,73,88,75,56,81,90,78,88,77,82,78,77,64,89,84,65,42,86,75,41,78,91,37,47,68,61,53,37,53,50,52,45,53,52,20,71,77,31,74,70,30,43,51,46,54,53,49,48,37,60,77,44,72,39,31,16,73,83,78,69,44,77,55,42,90,86,64,38,67,36,65,44,58,52,44,47,63,64,78,71,28,60,96,46,69,92,31,43,46,51,24,35,52,70,56,47,53,46,27,68,76,68,68,54,90,56,66,76,80,79,86,125

Sequence (119 aa):
NKVWLHYAKSTSIKRHVKVKGEANPYDPTYETYFEERDEAHMLETFRGTRTLRHLWYEQRGFCTLCHTKITRLTGWRLHYCVSRVMGGSAGATNCVLLHPECHDRVHRQRLSVSKPRLL

Secondary structure (DSSP, 8-state):
----PPPGGGS----PPPPPTT--TTSGGGHHHHHHHHHHHHHHSHHHHHHHHHHHHHTTTB-TTT-PBP-TTT--EEEESS-TTTT--SSGGGEEEE-HHHHHHHHHHT----PPP--

Radius of gyration: 17.29 Å; Cα contacts (8 Å, |Δi|>4): 130; chains: 1; bounding box: 42×37×55 Å